Protein AF-A0A8T6I4W4-F1 (afdb_monomer_lite)

Structure (mmCIF, N/CA/C/O backbone):
data_AF-A0A8T6I4W4-F1
#
_entry.id   AF-A0A8T6I4W4-F1
#
loop_
_atom_site.group_PDB
_atom_site.id
_atom_site.type_symbol
_atom_site.label_atom_id
_atom_site.label_alt_id
_atom_site.label_comp_id
_atom_site.label_asym_id
_atom_site.label_entity_id
_atom_site.label_seq_id
_atom_site.pdbx_PDB_ins_code
_atom_site.Cartn_x
_atom_site.Cartn_y
_atom_site.Cartn_z
_atom_site.occupancy
_atom_site.B_iso_or_equiv
_atom_site.auth_seq_id
_atom_site.auth_comp_id
_atom_site.auth_asym_id
_atom_site.auth_atom_id
_atom_site.pdbx_PDB_model_num
ATOM 1 N N . MET A 1 1 ? 4.206 3.222 5.082 1.00 39.50 1 MET A N 1
ATOM 2 C CA . MET A 1 1 ? 4.122 3.578 6.514 1.00 39.50 1 MET A CA 1
ATOM 3 C C . MET A 1 1 ? 2.937 2.787 7.031 1.00 39.50 1 MET A C 1
ATOM 5 O O . MET A 1 1 ? 1.817 3.173 6.733 1.00 39.50 1 MET A O 1
ATOM 9 N N . ALA A 1 2 ? 3.178 1.605 7.606 1.00 49.12 2 ALA A N 1
ATOM 10 C CA . ALA A 1 2 ? 2.103 0.775 8.142 1.00 49.12 2 ALA A CA 1
ATOM 11 C C . ALA A 1 2 ? 1.471 1.549 9.300 1.00 49.12 2 ALA A C 1
ATOM 13 O O . ALA A 1 2 ? 2.170 1.920 10.247 1.00 49.12 2 ALA A O 1
ATOM 14 N N . THR A 1 3 ? 0.193 1.890 9.176 1.00 56.97 3 THR A N 1
ATOM 15 C CA . THR A 1 3 ? -0.513 2.581 10.251 1.00 56.97 3 THR A CA 1
ATOM 16 C C . THR A 1 3 ? -0.931 1.492 11.218 1.00 56.97 3 THR A C 1
ATOM 18 O O . THR A 1 3 ? -1.990 0.908 11.066 1.00 56.97 3 THR A O 1
ATOM 21 N N . THR A 1 4 ? -0.063 1.149 12.171 1.00 67.06 4 THR A N 1
ATOM 22 C CA . THR A 1 4 ? -0.349 0.090 13.146 1.00 67.06 4 THR A CA 1
ATOM 23 C C . THR A 1 4 ? -1.662 0.386 13.866 1.00 67.06 4 THR A C 1
ATOM 25 O O . THR A 1 4 ? -1.738 1.316 14.675 1.00 67.06 4 THR A O 1
ATOM 28 N N . LEU A 1 5 ? -2.696 -0.392 13.552 1.00 77.00 5 LEU A N 1
ATOM 29 C CA . LEU A 1 5 ? -3.983 -0.342 14.224 1.00 77.00 5 LEU A CA 1
ATOM 30 C C . LEU A 1 5 ? -3.833 -0.977 15.609 1.00 77.00 5 LEU A C 1
ATOM 32 O O . LEU A 1 5 ? -3.638 -2.185 15.729 1.00 77.00 5 LEU A O 1
ATOM 36 N N . ASP A 1 6 ? -3.935 -0.168 16.664 1.00 85.81 6 ASP A N 1
ATOM 37 C CA . ASP A 1 6 ? -4.028 -0.679 18.034 1.00 85.81 6 ASP A CA 1
ATOM 38 C C . ASP A 1 6 ? -5.407 -1.323 18.232 1.00 85.81 6 ASP A C 1
ATOM 40 O O . ASP A 1 6 ? -6.409 -0.665 18.537 1.00 85.81 6 ASP A O 1
ATOM 44 N N . THR A 1 7 ? -5.434 -2.634 18.012 1.00 87.25 7 THR A N 1
ATOM 45 C CA . THR A 1 7 ? -6.601 -3.515 18.103 1.00 87.25 7 THR A CA 1
ATOM 46 C C . THR A 1 7 ? -7.273 -3.384 19.468 1.00 87.25 7 THR A C 1
ATOM 48 O O . THR A 1 7 ? -8.497 -3.287 19.559 1.00 87.25 7 THR A O 1
ATOM 51 N N . HIS A 1 8 ? -6.480 -3.301 20.539 1.00 88.00 8 HIS A N 1
ATOM 52 C CA . HIS A 1 8 ? -6.985 -3.226 21.904 1.00 88.00 8 HIS A CA 1
ATOM 53 C C . HIS A 1 8 ? -7.655 -1.877 22.185 1.00 88.00 8 HIS A C 1
ATOM 55 O O . HIS A 1 8 ? -8.777 -1.825 22.699 1.00 88.00 8 HIS A O 1
ATOM 61 N N . ALA A 1 9 ? -7.011 -0.773 21.799 1.00 90.12 9 ALA A N 1
ATOM 62 C CA . ALA A 1 9 ? -7.594 0.557 21.938 1.00 90.12 9 ALA A CA 1
ATOM 63 C C . ALA A 1 9 ? -8.855 0.728 21.075 1.00 90.12 9 ALA A C 1
ATOM 65 O O . ALA A 1 9 ? -9.814 1.370 21.513 1.00 90.12 9 ALA A O 1
ATOM 66 N N . ALA A 1 10 ? -8.880 0.150 19.871 1.00 88.88 10 ALA A N 1
ATOM 67 C CA . ALA A 1 10 ? -10.031 0.194 18.975 1.00 88.88 10 ALA A CA 1
ATOM 68 C C . ALA A 1 10 ? -11.237 -0.563 19.554 1.00 88.88 10 ALA A C 1
ATOM 70 O O . ALA A 1 10 ? -12.317 0.020 19.671 1.00 88.88 10 ALA A O 1
ATOM 71 N N . ILE A 1 11 ? -11.044 -1.804 20.017 1.00 92.12 11 ILE A N 1
ATOM 72 C CA . ILE A 1 11 ? -12.102 -2.598 20.665 1.00 92.12 11 ILE A CA 1
ATOM 73 C C . ILE A 1 11 ? -12.629 -1.875 21.908 1.00 92.12 11 ILE A C 1
ATOM 75 O O . ILE A 1 11 ? -13.842 -1.768 22.092 1.00 92.12 11 ILE A O 1
ATOM 79 N N . LYS A 1 12 ? -11.741 -1.305 22.735 1.00 93.69 12 LYS A N 1
ATOM 80 C CA . LYS A 1 12 ? -12.125 -0.542 23.934 1.00 93.69 12 LYS A CA 1
ATOM 81 C C . LYS A 1 12 ? -12.982 0.686 23.609 1.00 93.69 12 LYS A C 1
ATOM 83 O O . LYS A 1 12 ? -13.918 0.995 24.341 1.00 93.69 12 LYS A O 1
ATOM 88 N N . ARG A 1 13 ? -12.686 1.397 22.518 1.00 93.62 13 ARG A N 1
ATOM 89 C CA . ARG A 1 13 ? -13.487 2.552 22.073 1.00 93.62 13 ARG A CA 1
ATOM 90 C C . ARG A 1 13 ? -14.853 2.127 21.540 1.00 93.62 13 ARG A C 1
ATOM 92 O O . ARG A 1 13 ? -15.847 2.762 21.871 1.00 93.62 13 ARG A O 1
ATOM 99 N N . LEU A 1 14 ? -14.903 1.055 20.750 1.00 91.50 14 LEU A N 1
ATOM 100 C CA . LEU A 1 14 ? -16.151 0.524 20.192 1.00 91.50 14 LEU A CA 1
ATOM 101 C C . LEU A 1 14 ? -17.073 0.006 21.303 1.00 91.50 14 LEU A C 1
ATOM 103 O O . LEU A 1 14 ? -18.260 0.323 21.321 1.00 91.50 14 LEU A O 1
ATOM 107 N N . THR A 1 15 ? -16.515 -0.702 22.284 1.00 93.25 15 THR A N 1
ATOM 108 C CA . THR A 1 15 ? -17.267 -1.153 23.464 1.00 93.25 15 THR A CA 1
ATOM 109 C C . THR A 1 15 ? -17.736 0.003 24.341 1.00 93.25 15 THR A C 1
ATOM 111 O O . THR A 1 15 ? -18.888 0.009 24.769 1.00 93.25 15 THR A O 1
ATOM 114 N N . ALA A 1 16 ? -16.912 1.039 24.538 1.00 94.25 16 ALA A N 1
ATOM 115 C CA . ALA A 1 16 ? -17.334 2.263 25.225 1.00 94.25 16 ALA A CA 1
ATOM 116 C C . ALA A 1 16 ? -18.472 3.007 24.496 1.00 94.25 16 ALA A C 1
ATOM 118 O O . ALA A 1 16 ? -19.249 3.711 25.137 1.00 94.25 16 ALA A O 1
ATOM 119 N N . ALA A 1 17 ? -18.600 2.829 23.179 1.00 92.25 17 ALA A N 1
ATOM 120 C CA . ALA A 1 17 ? -19.696 3.360 22.371 1.00 92.25 17 ALA A CA 1
ATOM 121 C C . ALA A 1 17 ? -20.962 2.474 22.380 1.00 92.25 17 ALA A C 1
ATOM 123 O O . ALA A 1 17 ? -21.917 2.767 21.665 1.00 92.25 17 ALA A O 1
ATOM 124 N N . GLY A 1 18 ? -20.988 1.399 23.178 1.00 92.44 18 GLY A N 1
ATOM 125 C CA . GLY A 1 18 ? -22.141 0.504 23.314 1.00 92.44 18 GLY A CA 1
ATOM 126 C C . GLY A 1 18 ? -22.183 -0.652 22.312 1.00 92.44 18 GLY A C 1
ATOM 127 O O . GLY A 1 18 ? -23.173 -1.380 22.268 1.00 92.44 18 GLY A O 1
ATOM 128 N N . ILE A 1 19 ? -21.125 -0.856 21.520 1.00 93.19 19 ILE A N 1
ATOM 129 C CA . ILE A 1 19 ? -21.000 -2.030 20.648 1.00 93.19 19 ILE A CA 1
ATOM 130 C C . ILE A 1 19 ? -20.588 -3.232 21.503 1.00 93.19 19 ILE A C 1
ATOM 132 O O . ILE A 1 19 ? -19.717 -3.131 22.364 1.00 93.19 19 ILE A O 1
ATOM 136 N N . THR A 1 20 ? -21.201 -4.392 21.281 1.00 94.62 20 THR A N 1
ATOM 137 C CA . THR A 1 20 ? -20.811 -5.617 21.988 1.00 94.62 20 THR A CA 1
ATOM 138 C C . THR A 1 20 ? -19.382 -6.014 21.630 1.00 94.62 20 THR A C 1
ATOM 140 O O . THR A 1 20 ? -18.943 -5.818 20.498 1.00 94.62 20 THR A O 1
ATOM 143 N N . THR A 1 21 ? -18.659 -6.624 22.569 1.00 91.69 21 THR A N 1
ATOM 144 C CA . THR A 1 21 ? -17.262 -7.032 22.355 1.00 91.69 21 THR A CA 1
ATOM 145 C C . THR A 1 21 ? -17.096 -7.894 21.102 1.00 91.69 21 THR A C 1
ATOM 147 O O . THR A 1 21 ? -16.213 -7.621 20.300 1.00 91.69 21 THR A O 1
ATOM 150 N N . SER A 1 22 ? -18.015 -8.836 20.862 1.00 91.88 22 SER A N 1
ATOM 151 C CA . SER A 1 22 ? -17.999 -9.697 19.671 1.00 91.88 22 SER A CA 1
ATOM 152 C C . SER A 1 22 ? -18.102 -8.923 18.352 1.00 91.88 22 SER A C 1
ATOM 154 O O . SER A 1 22 ? -17.419 -9.239 17.383 1.00 91.88 22 SER A O 1
ATOM 156 N N . HIS A 1 23 ? -18.944 -7.888 18.299 1.00 88.56 23 HIS A N 1
ATOM 157 C CA . HIS A 1 23 ? -19.066 -7.047 17.112 1.00 88.56 23 HIS A CA 1
ATOM 158 C C . HIS A 1 23 ? -17.872 -6.102 16.975 1.00 88.56 23 HIS A C 1
ATOM 160 O O . HIS A 1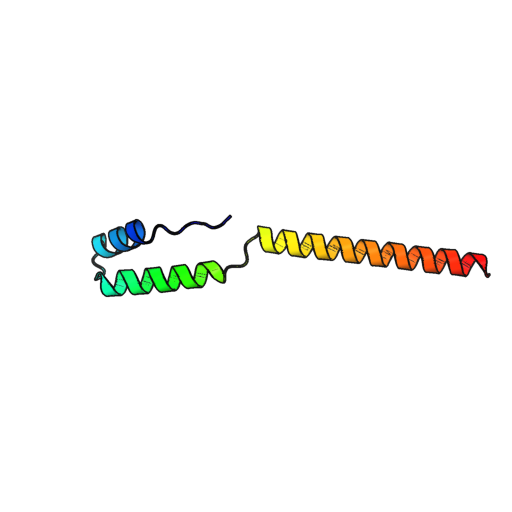 23 ? -17.418 -5.857 15.863 1.00 88.56 23 HIS A O 1
ATOM 166 N N . ALA A 1 24 ? -17.339 -5.593 18.086 1.00 91.25 24 ALA A N 1
ATOM 167 C CA . ALA A 1 24 ? -16.146 -4.757 18.076 1.00 91.25 24 ALA A CA 1
ATOM 168 C C . ALA A 1 24 ? -14.924 -5.523 17.543 1.00 91.25 24 ALA A C 1
AT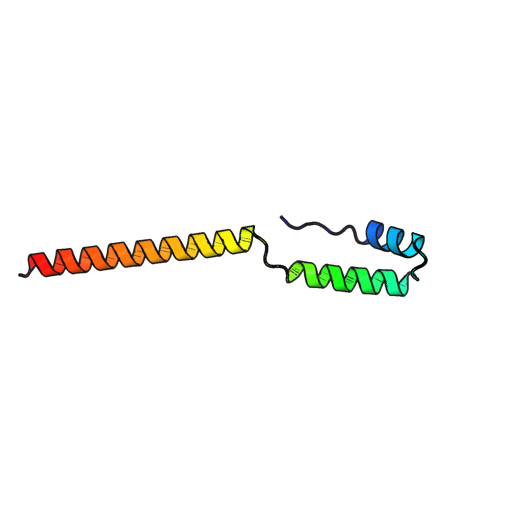OM 170 O O . ALA A 1 24 ? -14.191 -4.991 16.714 1.00 91.25 24 ALA A O 1
ATOM 171 N N . GLU A 1 25 ? -14.744 -6.774 17.966 1.00 90.81 25 GLU A N 1
ATOM 172 C CA . GLU A 1 25 ? -13.708 -7.678 17.456 1.00 90.81 25 GLU A CA 1
ATOM 173 C C . GLU A 1 25 ? -13.874 -7.924 15.954 1.00 90.81 25 GLU A C 1
ATOM 175 O O . GLU A 1 25 ? -12.936 -7.678 15.200 1.00 90.81 25 GLU A O 1
ATOM 180 N N . ALA A 1 26 ? -15.078 -8.287 15.497 1.00 90.50 26 ALA A N 1
ATOM 181 C CA . ALA A 1 26 ? -15.347 -8.530 14.078 1.00 90.50 26 ALA A CA 1
ATOM 182 C C . ALA A 1 26 ? -15.079 -7.297 13.193 1.00 90.50 26 ALA A C 1
ATOM 184 O O . ALA A 1 26 ? -14.525 -7.410 12.097 1.00 90.50 26 ALA A O 1
ATOM 185 N N . ILE A 1 27 ? -15.447 -6.101 13.667 1.00 87.06 27 ILE A N 1
ATOM 186 C CA . ILE A 1 27 ? -15.185 -4.841 12.958 1.00 87.06 27 ILE A CA 1
ATOM 187 C C . ILE A 1 27 ? -13.680 -4.600 12.848 1.00 87.06 27 ILE A C 1
ATOM 189 O O . ILE A 1 27 ? -13.177 -4.315 11.763 1.00 87.06 27 ILE A O 1
ATOM 193 N N . VAL A 1 28 ? -12.958 -4.708 13.962 1.00 89.44 28 VAL A N 1
ATOM 194 C CA . VAL A 1 28 ? -11.519 -4.436 13.994 1.00 89.44 28 VAL A CA 1
ATOM 195 C C . VAL A 1 28 ? -10.742 -5.466 13.175 1.00 89.44 28 VAL A C 1
ATOM 197 O O . VAL A 1 28 ? -9.809 -5.091 12.472 1.00 89.44 28 VAL A O 1
ATOM 200 N N . GLU A 1 29 ? -11.158 -6.730 13.191 1.00 88.12 29 GLU A N 1
ATOM 201 C CA . GLU A 1 29 ? -10.577 -7.780 12.356 1.00 88.12 29 GLU A CA 1
ATOM 202 C C . GLU A 1 29 ? -10.780 -7.496 10.863 1.00 88.12 29 GLU A C 1
ATOM 204 O O . GLU A 1 29 ? -9.823 -7.541 10.092 1.00 88.12 29 GLU A O 1
ATOM 209 N N . THR A 1 30 ? -11.988 -7.094 10.461 1.00 85.38 30 THR A N 1
ATOM 210 C CA . THR A 1 30 ? -12.277 -6.723 9.066 1.00 85.38 30 THR A CA 1
ATOM 211 C C . THR A 1 30 ? -11.425 -5.533 8.610 1.00 85.38 30 THR A C 1
ATOM 213 O O . THR A 1 30 ? -10.881 -5.537 7.508 1.00 85.38 30 THR A O 1
ATOM 216 N N . VAL A 1 31 ? -11.274 -4.514 9.463 1.00 83.94 31 VAL A N 1
ATOM 217 C CA . VAL A 1 31 ? -10.450 -3.332 9.165 1.00 83.94 31 VAL A CA 1
ATOM 218 C C . VAL A 1 31 ? -8.967 -3.699 9.091 1.00 83.94 31 VAL A C 1
ATOM 220 O O . VAL A 1 31 ? -8.276 -3.231 8.191 1.00 83.94 31 VAL A O 1
ATOM 223 N N . SER A 1 32 ? -8.483 -4.566 9.984 1.00 81.94 32 SER A N 1
ATOM 224 C CA . SER A 1 32 ? -7.095 -5.036 9.964 1.00 81.94 32 SER A CA 1
ATOM 225 C C . SER A 1 32 ? -6.773 -5.826 8.696 1.00 81.94 32 SER A C 1
ATOM 227 O O . SER A 1 32 ? -5.692 -5.664 8.146 1.00 81.94 32 SER A O 1
ATOM 229 N N . GLN A 1 33 ? -7.699 -6.658 8.213 1.00 79.06 33 GLN A N 1
ATOM 230 C CA . GLN A 1 33 ? -7.521 -7.401 6.961 1.00 79.06 33 GLN A CA 1
ATOM 231 C C . GLN A 1 33 ? -7.581 -6.495 5.724 1.00 79.06 33 GLN A C 1
ATOM 233 O O . GLN A 1 33 ? -6.970 -6.800 4.700 1.00 79.06 33 GLN A O 1
ATOM 238 N N . ALA A 1 34 ? -8.328 -5.391 5.800 1.00 74.44 34 ALA A N 1
ATOM 239 C CA . ALA A 1 34 ? -8.401 -4.410 4.726 1.00 74.44 34 ALA A CA 1
ATOM 240 C C . ALA A 1 34 ? -7.140 -3.536 4.644 1.00 74.44 34 ALA A C 1
ATOM 242 O O . ALA A 1 34 ? -6.789 -3.119 3.543 1.00 74.44 34 ALA A O 1
ATOM 243 N N . ASP A 1 35 ? -6.448 -3.283 5.761 1.00 71.00 35 ASP A N 1
ATOM 244 C CA . ASP A 1 35 ? -5.225 -2.463 5.786 1.00 71.00 35 ASP A CA 1
ATOM 245 C C . ASP A 1 35 ? -4.118 -3.060 4.897 1.00 71.00 35 ASP A C 1
ATOM 247 O O . ASP A 1 35 ? -3.489 -2.340 4.124 1.00 71.00 35 ASP A O 1
ATOM 251 N N . ASP A 1 36 ? -3.984 -4.391 4.881 1.00 64.62 36 ASP A N 1
ATOM 252 C CA . ASP A 1 36 ? -3.052 -5.111 3.996 1.00 64.62 36 ASP A CA 1
ATOM 253 C C . ASP A 1 36 ? -3.422 -5.021 2.501 1.00 64.62 36 ASP A C 1
ATOM 255 O O . ASP A 1 36 ? -2.603 -5.319 1.629 1.00 64.62 36 ASP A O 1
ATOM 259 N N . GLN A 1 37 ? -4.649 -4.604 2.175 1.00 67.50 37 GLN A N 1
ATOM 260 C CA . GLN A 1 37 ? -5.131 -4.438 0.798 1.00 67.50 37 GLN A CA 1
ATOM 261 C C . GLN A 1 37 ? -5.081 -2.979 0.319 1.00 67.50 37 GLN A C 1
ATOM 263 O O . GLN A 1 37 ? -5.370 -2.700 -0.850 1.00 67.50 37 GLN A O 1
ATOM 268 N N . LEU A 1 38 ? -4.717 -2.030 1.186 1.00 69.00 38 LEU A N 1
ATOM 269 C CA . LEU A 1 38 ? -4.644 -0.618 0.827 1.00 69.00 38 LEU A CA 1
ATOM 270 C C . LEU A 1 38 ? -3.313 -0.307 0.137 1.00 69.00 38 LEU A C 1
ATOM 272 O O . LEU A 1 38 ? -2.259 -0.232 0.762 1.00 69.00 38 LEU A O 1
ATOM 276 N N . VAL A 1 39 ? -3.375 -0.037 -1.170 1.00 72.31 39 VAL A N 1
ATOM 277 C CA . VAL A 1 39 ? -2.237 0.518 -1.916 1.00 72.31 39 VAL A CA 1
ATOM 278 C C . VAL A 1 39 ? -1.875 1.875 -1.319 1.00 72.31 39 VAL A C 1
ATOM 280 O O . VAL A 1 39 ? -2.659 2.829 -1.377 1.00 72.31 39 VAL A O 1
ATOM 283 N N . THR A 1 40 ? -0.674 1.990 -0.758 1.00 78.69 40 THR A N 1
ATOM 284 C CA . THR A 1 40 ? -0.222 3.253 -0.182 1.00 78.69 40 THR A CA 1
ATOM 285 C C . THR A 1 40 ? 0.320 4.181 -1.268 1.00 78.69 40 THR A C 1
ATOM 287 O O . THR A 1 40 ? 0.749 3.768 -2.348 1.00 78.69 40 THR A O 1
ATOM 290 N N . LYS A 1 41 ? 0.375 5.486 -0.972 1.00 78.88 41 LYS A N 1
ATOM 291 C CA . LYS A 1 41 ? 1.038 6.461 -1.858 1.00 78.88 41 LYS A CA 1
ATOM 292 C C . LYS A 1 41 ? 2.508 6.108 -2.114 1.00 78.88 41 LYS A C 1
ATOM 294 O O . LYS A 1 41 ? 3.025 6.431 -3.179 1.00 78.88 41 LYS A O 1
ATOM 299 N N . ALA A 1 42 ? 3.166 5.460 -1.151 1.00 77.88 42 ALA A N 1
ATOM 300 C CA . ALA A 1 42 ? 4.547 5.017 -1.294 1.00 77.88 42 ALA A CA 1
ATOM 301 C C . ALA A 1 42 ? 4.664 3.878 -2.318 1.00 77.88 42 ALA A C 1
ATOM 303 O O . ALA A 1 42 ? 5.563 3.912 -3.156 1.00 77.88 42 ALA A O 1
ATOM 304 N N . ASP A 1 43 ? 3.720 2.934 -2.314 1.00 81.19 43 ASP A N 1
ATOM 305 C CA . ASP A 1 43 ? 3.684 1.836 -3.288 1.00 81.19 43 ASP A CA 1
ATOM 306 C C . ASP A 1 43 ? 3.459 2.368 -4.705 1.00 81.19 43 ASP A C 1
ATOM 308 O O . ASP A 1 43 ? 4.134 1.959 -5.651 1.00 81.19 43 ASP A O 1
ATOM 312 N N . LEU A 1 44 ? 2.574 3.361 -4.847 1.00 84.31 44 LEU A N 1
ATOM 313 C CA . LEU A 1 44 ? 2.343 4.027 -6.126 1.00 84.31 44 LEU A CA 1
ATOM 314 C C . LEU A 1 44 ? 3.592 4.773 -6.621 1.00 84.31 44 LEU A C 1
ATOM 316 O O . LEU A 1 44 ? 3.936 4.677 -7.797 1.00 84.31 44 LEU A O 1
ATOM 320 N N . GLN A 1 45 ? 4.300 5.482 -5.737 1.00 87.75 45 GLN A N 1
ATOM 321 C CA . GLN A 1 45 ? 5.558 6.152 -6.085 1.00 87.75 45 GLN A CA 1
ATOM 322 C C . GLN A 1 45 ? 6.652 5.157 -6.484 1.00 87.75 45 GLN A C 1
ATOM 324 O O . GLN A 1 45 ? 7.381 5.406 -7.444 1.00 87.75 45 GLN A O 1
ATOM 329 N N . ALA A 1 46 ? 6.751 4.018 -5.796 1.00 88.00 46 ALA A N 1
ATOM 330 C CA . ALA A 1 46 ? 7.700 2.965 -6.142 1.00 88.00 46 ALA A CA 1
ATOM 331 C C . ALA A 1 46 ? 7.408 2.375 -7.532 1.00 88.00 46 ALA A C 1
ATOM 333 O O . ALA A 1 46 ? 8.326 2.214 -8.343 1.00 88.00 46 ALA A O 1
ATOM 334 N N . ALA A 1 47 ? 6.134 2.117 -7.842 1.00 87.50 47 ALA A N 1
ATOM 335 C CA . ALA A 1 47 ? 5.713 1.661 -9.163 1.00 87.50 47 ALA A CA 1
ATOM 336 C C . ALA A 1 47 ? 6.025 2.699 -10.256 1.00 87.50 47 ALA A C 1
ATOM 338 O O . ALA A 1 47 ? 6.542 2.341 -11.318 1.00 87.50 47 ALA A O 1
ATOM 339 N N . LEU A 1 48 ? 5.776 3.985 -9.979 1.00 92.88 48 LEU A N 1
ATOM 340 C CA . LEU A 1 48 ? 6.062 5.085 -10.903 1.00 92.88 48 LEU A CA 1
ATOM 341 C C . LEU A 1 48 ? 7.564 5.191 -11.203 1.00 92.88 48 LEU A C 1
ATOM 343 O O . LEU A 1 48 ? 7.962 5.225 -12.365 1.00 92.88 48 LEU A O 1
ATOM 347 N N . ALA A 1 49 ? 8.405 5.136 -10.167 1.00 91.44 49 ALA A N 1
ATOM 348 C CA . ALA A 1 49 ? 9.858 5.167 -10.315 1.00 91.44 49 ALA A CA 1
ATOM 349 C C . ALA A 1 49 ? 10.383 3.976 -11.140 1.00 91.44 49 ALA A C 1
ATOM 351 O O . ALA A 1 49 ? 11.306 4.119 -11.947 1.00 91.44 49 ALA A O 1
ATOM 352 N N . GLY A 1 50 ? 9.788 2.791 -10.970 1.00 91.06 50 GLY A N 1
ATOM 353 C CA . GLY A 1 50 ? 10.089 1.623 -11.798 1.00 91.06 50 GLY A CA 1
ATOM 354 C C . GLY A 1 50 ? 9.724 1.834 -13.270 1.00 91.06 50 GLY A C 1
ATOM 355 O O . GLY A 1 50 ? 10.497 1.471 -14.161 1.00 91.06 50 GLY A O 1
ATOM 356 N N . LEU A 1 51 ? 8.573 2.455 -13.535 1.00 92.75 51 LEU A N 1
ATOM 357 C CA . LEU A 1 51 ? 8.109 2.756 -14.887 1.00 92.75 51 LEU A CA 1
ATOM 358 C C . LEU A 1 51 ? 8.994 3.801 -15.583 1.00 92.75 51 LEU A C 1
ATOM 360 O O . LEU A 1 51 ? 9.397 3.589 -16.726 1.00 92.75 51 LEU A O 1
ATOM 364 N N . GLU A 1 52 ? 9.363 4.874 -14.884 1.00 93.56 52 GLU A N 1
ATOM 365 C CA . GLU A 1 52 ? 10.261 5.916 -15.397 1.00 93.56 52 GLU A CA 1
ATOM 366 C C . GLU A 1 52 ? 11.631 5.348 -15.783 1.00 93.56 52 GLU A C 1
ATOM 368 O O . GLU A 1 52 ? 12.133 5.614 -16.877 1.00 93.56 52 G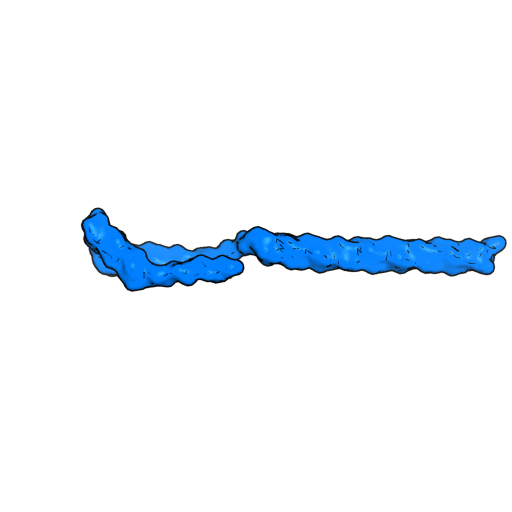LU A O 1
ATOM 373 N N . ARG A 1 53 ? 12.214 4.483 -14.940 1.00 93.31 53 ARG A N 1
ATOM 374 C CA . ARG A 1 53 ? 13.485 3.809 -15.261 1.00 93.31 53 ARG A CA 1
ATOM 375 C C . ARG A 1 53 ? 13.391 2.966 -16.528 1.00 93.31 53 ARG A C 1
ATOM 377 O O . ARG A 1 53 ? 14.312 2.987 -17.343 1.00 93.31 53 ARG A O 1
ATOM 384 N N . ARG A 1 54 ? 12.291 2.228 -16.710 1.00 93.50 54 ARG A N 1
ATOM 385 C CA . ARG A 1 54 ? 12.073 1.424 -17.923 1.00 93.50 54 ARG A CA 1
ATOM 386 C C . ARG A 1 54 ? 11.937 2.306 -19.158 1.00 93.50 54 ARG A C 1
ATOM 388 O O . ARG A 1 54 ? 12.539 1.995 -20.181 1.00 93.50 54 ARG A O 1
ATOM 395 N N . LEU A 1 55 ? 11.201 3.412 -19.051 1.00 94.69 55 LEU A N 1
ATOM 396 C CA . LEU A 1 55 ? 11.038 4.367 -20.144 1.00 94.69 55 LEU A CA 1
ATOM 397 C C . LEU A 1 55 ? 12.383 4.964 -20.577 1.00 94.69 55 LEU A C 1
ATOM 399 O O . LEU A 1 55 ? 12.689 4.974 -21.767 1.00 94.69 55 LEU A O 1
ATOM 403 N N . ILE A 1 56 ? 13.218 5.379 -19.621 1.00 95.00 56 ILE A N 1
ATOM 404 C CA . ILE A 1 56 ? 14.580 5.861 -19.895 1.00 95.00 56 ILE A CA 1
ATOM 405 C C . ILE A 1 56 ? 15.407 4.779 -20.601 1.00 95.00 56 ILE A C 1
ATOM 407 O O . ILE A 1 56 ? 16.071 5.065 -21.595 1.00 95.00 56 ILE A O 1
ATOM 411 N N . GLY A 1 57 ? 15.332 3.528 -20.137 1.00 94.12 57 GLY A N 1
ATOM 412 C CA . GLY A 1 57 ? 16.013 2.402 -20.779 1.00 94.12 57 GLY A CA 1
ATOM 413 C C . GLY A 1 57 ? 15.608 2.215 -22.244 1.00 94.12 57 GLY A C 1
ATOM 414 O O . GLY A 1 57 ? 16.472 2.057 -23.106 1.00 94.12 57 GLY A O 1
ATOM 415 N N . TYR A 1 58 ? 14.309 2.297 -22.548 1.00 95.06 58 TYR A N 1
ATOM 416 C CA . TYR A 1 58 ? 13.817 2.217 -23.925 1.00 95.06 58 TYR A CA 1
ATOM 417 C C . TYR A 1 58 ? 14.278 3.397 -24.787 1.00 95.06 58 TYR A C 1
ATOM 419 O O . TYR A 1 58 ? 14.663 3.187 -25.936 1.00 95.06 58 TYR A O 1
ATOM 427 N N . LEU A 1 59 ? 14.294 4.619 -24.244 1.00 95.75 59 LEU A N 1
ATOM 428 C CA . LEU A 1 59 ? 14.788 5.797 -24.963 1.00 95.75 59 LEU A CA 1
ATOM 429 C C . LEU A 1 59 ? 16.272 5.664 -25.316 1.00 95.75 59 LEU A C 1
ATOM 431 O O . LEU A 1 59 ? 16.651 5.906 -26.460 1.00 95.75 59 LEU A O 1
ATOM 435 N N . ILE A 1 60 ? 17.106 5.223 -24.370 1.00 95.25 60 ILE A N 1
ATOM 436 C CA . ILE A 1 60 ? 18.535 4.987 -24.617 1.00 95.25 60 ILE A CA 1
ATOM 437 C C . ILE A 1 60 ? 18.719 3.926 -25.706 1.00 95.25 60 ILE A C 1
ATOM 439 O O . ILE A 1 60 ? 19.490 4.135 -26.643 1.00 95.25 60 ILE A O 1
ATOM 443 N N . ALA A 1 61 ? 17.991 2.810 -25.619 1.00 94.56 61 ALA A N 1
ATOM 444 C CA . ALA A 1 61 ? 18.060 1.753 -26.624 1.00 94.56 61 ALA A CA 1
ATOM 445 C C . ALA A 1 61 ? 17.683 2.270 -28.022 1.00 94.56 61 ALA A C 1
ATOM 447 O O . ALA A 1 61 ? 18.404 2.014 -28.985 1.00 94.56 61 ALA A O 1
ATOM 448 N N . ALA A 1 62 ? 16.603 3.050 -28.131 1.00 94.12 62 ALA A N 1
ATOM 449 C CA . ALA A 1 62 ? 16.180 3.653 -29.392 1.00 94.12 62 ALA A CA 1
ATOM 450 C C . ALA A 1 62 ? 17.251 4.591 -29.9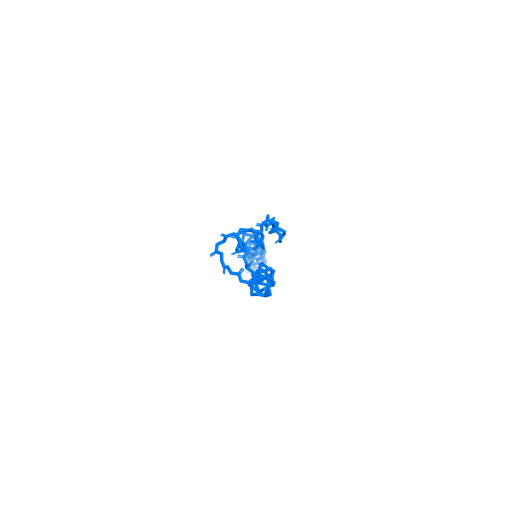74 1.00 94.12 62 ALA A C 1
ATOM 452 O O . ALA A 1 62 ? 17.567 4.500 -31.159 1.00 94.12 62 ALA A O 1
ATOM 453 N N . VAL A 1 63 ? 17.865 5.441 -29.143 1.00 95.56 63 VAL A N 1
ATOM 454 C CA . VAL A 1 63 ? 18.950 6.340 -29.572 1.00 95.56 63 VAL A CA 1
ATOM 455 C C . VAL A 1 63 ? 20.153 5.550 -30.090 1.00 95.56 63 VAL A C 1
ATOM 457 O O . VAL A 1 63 ? 20.684 5.876 -31.150 1.00 95.56 63 VAL A O 1
ATOM 460 N N . LEU A 1 64 ? 20.564 4.487 -29.396 1.00 94.69 64 LEU A N 1
ATOM 461 C CA . LEU A 1 64 ? 21.684 3.646 -29.831 1.00 94.69 64 LEU A CA 1
ATOM 462 C C . LEU A 1 64 ? 21.406 2.943 -31.164 1.00 94.69 64 LEU A C 1
ATOM 464 O O . LEU A 1 64 ? 22.306 2.851 -31.997 1.00 94.69 64 LEU A O 1
ATOM 468 N N . ILE A 1 65 ? 20.169 2.491 -31.389 1.00 95.62 65 ILE A N 1
ATOM 469 C CA . ILE A 1 65 ? 19.755 1.897 -32.667 1.00 95.62 65 ILE A CA 1
ATOM 470 C C . ILE A 1 65 ? 19.872 2.926 -33.797 1.00 95.62 65 ILE A C 1
ATOM 472 O O . ILE A 1 65 ? 20.450 2.618 -34.837 1.00 95.62 65 ILE A O 1
ATOM 476 N N . VAL A 1 66 ? 19.378 4.152 -33.589 1.00 93.56 66 VAL A N 1
ATOM 477 C CA . VAL A 1 66 ? 19.447 5.226 -34.596 1.00 93.56 66 VAL A CA 1
ATOM 478 C C . VAL A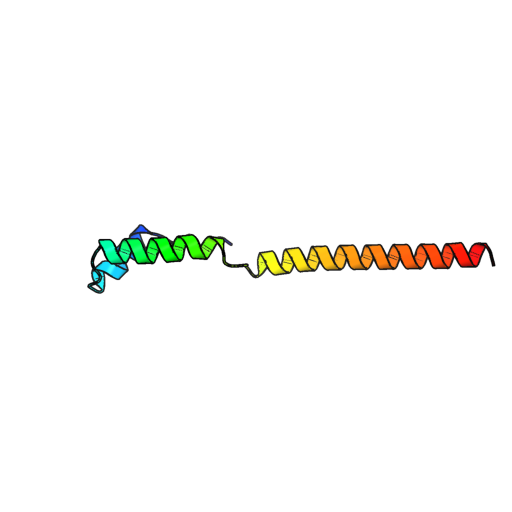 1 66 ? 20.897 5.617 -34.893 1.00 93.56 66 VAL A C 1
ATOM 480 O O . VAL A 1 66 ? 21.281 5.698 -36.057 1.00 93.56 66 VAL A O 1
ATOM 483 N N . LEU A 1 67 ? 21.725 5.806 -33.861 1.00 93.56 67 LEU A N 1
ATOM 484 C CA . LEU A 1 67 ? 23.154 6.103 -34.023 1.00 93.56 67 LEU A CA 1
ATOM 485 C C . LEU A 1 67 ? 23.889 4.979 -34.763 1.00 93.56 67 LEU A C 1
ATOM 487 O O . LEU A 1 67 ? 24.713 5.246 -35.635 1.00 93.56 67 LEU A O 1
ATOM 491 N N . GLY A 1 68 ? 23.574 3.725 -34.434 1.00 93.56 68 GLY A N 1
ATOM 492 C CA . GLY A 1 68 ? 24.095 2.559 -35.133 1.00 93.56 68 GLY A CA 1
ATOM 493 C C . GLY A 1 68 ? 23.709 2.571 -36.608 1.00 93.56 68 GLY A C 1
ATOM 494 O O . GLY A 1 68 ? 24.586 2.451 -37.455 1.00 93.56 68 GLY A O 1
ATOM 495 N N . ALA A 1 69 ? 22.430 2.779 -36.924 1.00 90.81 69 ALA A N 1
ATOM 496 C CA . ALA A 1 69 ? 21.938 2.832 -38.299 1.00 90.81 69 ALA A CA 1
ATOM 497 C C . ALA A 1 69 ? 22.603 3.948 -39.122 1.00 90.81 69 ALA A C 1
ATOM 499 O O . ALA A 1 69 ? 22.989 3.701 -40.259 1.00 90.81 69 ALA A O 1
ATOM 500 N N . MET A 1 70 ? 22.817 5.134 -38.536 1.00 88.69 70 MET A N 1
ATOM 501 C CA . MET A 1 70 ? 23.520 6.239 -39.204 1.00 88.69 70 MET A CA 1
ATOM 502 C C . MET A 1 70 ? 24.986 5.932 -39.523 1.00 88.69 70 MET A C 1
ATOM 504 O O . MET A 1 70 ? 25.532 6.514 -40.447 1.00 88.69 70 MET A O 1
ATOM 508 N N . LYS A 1 71 ? 25.644 5.033 -38.783 1.00 82.56 71 LYS A N 1
ATOM 509 C CA . LYS A 1 71 ? 27.024 4.623 -39.085 1.00 82.56 71 LYS A CA 1
ATOM 510 C C . LYS A 1 71 ? 27.121 3.760 -40.353 1.00 82.56 71 LYS A C 1
ATOM 512 O O . LYS A 1 71 ? 28.196 3.673 -40.940 1.00 82.56 71 LYS A O 1
ATOM 517 N N . TYR A 1 72 ? 26.038 3.084 -40.731 1.00 80.19 72 TYR A N 1
ATOM 518 C CA . TYR A 1 72 ? 25.989 2.167 -41.876 1.00 80.19 72 TYR A CA 1
ATOM 519 C C . TYR A 1 72 ? 25.296 2.770 -43.110 1.00 80.19 72 TYR A C 1
ATOM 521 O O . TYR A 1 72 ? 25.088 2.054 -44.090 1.00 80.19 72 TYR A O 1
ATOM 529 N N . LEU A 1 73 ? 24.929 4.052 -43.043 1.00 70.25 73 LEU A N 1
ATOM 530 C CA . LEU A 1 73 ? 24.301 4.851 -44.097 1.00 70.25 73 LEU A CA 1
ATOM 531 C C . LEU A 1 73 ? 25.341 5.809 -44.688 1.00 70.25 73 LEU A C 1
ATOM 533 O O . LEU A 1 73 ? 25.340 5.965 -45.927 1.00 70.25 73 LEU A O 1
#

Sequence (73 aa):
MATTLDTHAAIKRLTAAGITTSHAEAIVETVSQADDQLVTKADLQAALAGLERRLIGYLIAAVLIVLGAMKYL

pLDDT: mean 85.88, std 11.17, range [39.5, 95.75]

Secondary structure (DSSP, 8-state):
------HHHHHHHHHHTT--HHHHHHHHHHHHHHHTT---HHHHHHHHHHHHHHHHHH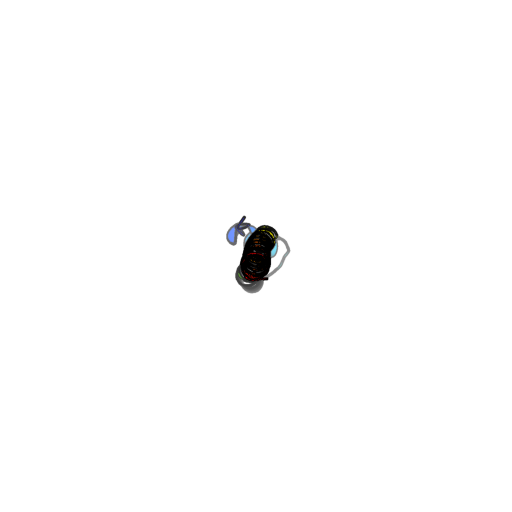HHHHHHHHHHHHHT-

Foldseek 3Di:
DQPDDPLPVQLVVCVVVVHDSVVSNVVSVVVVVVSVVDCDPVNVVVVVVVVVVVVVVVVVVVVVVVVVVVVVD

Radius of gyration: 25.38 Å; chains: 1; bounding box: 49×16×69 Å